Protein AF-A0AAV9ABF5-F1 (afdb_monomer_lite)

Structure (mmCIF, N/CA/C/O backbone):
data_AF-A0AAV9ABF5-F1
#
_entry.id   AF-A0AAV9ABF5-F1
#
loop_
_atom_site.group_PDB
_atom_site.id
_atom_site.type_symbol
_atom_site.label_atom_id
_atom_site.label_alt_id
_atom_site.label_comp_id
_atom_site.label_asym_id
_atom_site.label_entity_id
_atom_site.label_seq_id
_atom_site.pdbx_PDB_ins_code
_atom_site.Cartn_x
_atom_site.Cartn_y
_atom_site.Cartn_z
_atom_site.occupancy
_atom_site.B_iso_or_equiv
_atom_site.auth_seq_id
_atom_site.auth_comp_id
_atom_site.auth_asym_id
_atom_site.auth_atom_id
_atom_site.pdbx_PDB_model_num
ATOM 1 N N . MET A 1 1 ? -30.417 -4.143 10.295 1.00 49.00 1 MET A N 1
ATOM 2 C CA . MET A 1 1 ? -29.580 -4.568 9.153 1.00 49.00 1 MET A CA 1
ATOM 3 C C . MET A 1 1 ? -28.289 -3.767 9.198 1.00 49.00 1 MET A C 1
ATOM 5 O O . MET A 1 1 ? -28.369 -2.551 9.121 1.00 49.00 1 MET A O 1
ATOM 9 N N . GLY A 1 2 ? -27.132 -4.395 9.408 1.00 82.56 2 GLY A N 1
ATOM 10 C CA . GLY A 1 2 ? -25.848 -3.684 9.448 1.00 82.56 2 GLY A CA 1
ATOM 11 C C . GLY A 1 2 ? -24.679 -4.651 9.305 1.00 82.56 2 GLY A C 1
ATOM 12 O O . GLY A 1 2 ? -24.635 -5.663 10.004 1.00 82.56 2 GLY A O 1
ATOM 13 N N . ALA A 1 3 ? -23.759 -4.364 8.382 1.00 83.38 3 ALA A N 1
ATOM 14 C CA . ALA A 1 3 ? -22.547 -5.155 8.214 1.00 83.38 3 ALA A CA 1
ATOM 15 C C . ALA A 1 3 ? -21.619 -4.930 9.417 1.00 83.38 3 ALA A C 1
ATOM 17 O O . ALA A 1 3 ? -21.319 -3.794 9.776 1.00 83.38 3 ALA A O 1
ATOM 18 N N . ARG A 1 4 ? -21.188 -6.021 10.057 1.00 87.44 4 ARG A N 1
ATOM 19 C CA . ARG A 1 4 ? -20.275 -5.998 11.216 1.00 87.44 4 ARG A CA 1
ATOM 20 C C . ARG A 1 4 ? -18.898 -6.582 10.908 1.00 87.44 4 ARG A C 1
ATOM 22 O O . ARG A 1 4 ? -18.024 -6.568 11.763 1.00 87.44 4 ARG A O 1
ATOM 29 N N . ARG A 1 5 ? -18.705 -7.123 9.706 1.00 88.19 5 ARG A N 1
ATOM 30 C CA . ARG A 1 5 ? -17.441 -7.698 9.238 1.00 88.19 5 ARG A CA 1
ATOM 31 C C . ARG A 1 5 ? -17.239 -7.279 7.791 1.00 88.19 5 ARG A C 1
ATOM 33 O O . ARG A 1 5 ? -18.068 -7.626 6.952 1.00 88.19 5 ARG A O 1
ATOM 40 N N . ILE A 1 6 ? -16.200 -6.497 7.524 1.00 88.56 6 ILE A N 1
ATOM 41 C CA . ILE A 1 6 ? -15.930 -5.929 6.199 1.00 88.56 6 ILE A CA 1
ATOM 42 C C . ILE A 1 6 ? -14.451 -6.145 5.876 1.00 88.56 6 ILE A C 1
ATOM 44 O O . ILE A 1 6 ? -13.578 -5.695 6.609 1.00 88.56 6 ILE A O 1
ATOM 48 N N . GLY A 1 7 ? -14.172 -6.830 4.769 1.00 87.31 7 GLY A N 1
ATOM 49 C CA . GLY A 1 7 ? -12.828 -6.903 4.204 1.00 87.31 7 GLY A CA 1
ATOM 50 C C . GLY A 1 7 ? -12.660 -5.809 3.160 1.00 87.31 7 GLY A C 1
ATOM 51 O O . GLY A 1 7 ? -13.426 -5.758 2.198 1.00 87.31 7 GLY A O 1
ATOM 52 N N . VAL A 1 8 ? -11.675 -4.937 3.342 1.00 86.00 8 VAL A N 1
ATOM 53 C CA . VAL A 1 8 ? -11.334 -3.891 2.374 1.00 86.00 8 VAL A CA 1
ATOM 54 C C . VAL A 1 8 ? -10.071 -4.312 1.646 1.00 86.00 8 VAL A C 1
ATOM 56 O O . VAL A 1 8 ? -9.095 -4.688 2.282 1.00 86.00 8 VAL A O 1
ATOM 59 N N . VAL A 1 9 ? -10.076 -4.266 0.316 1.00 85.81 9 VAL A N 1
ATOM 60 C CA . VAL A 1 9 ? -8.901 -4.636 -0.481 1.00 85.81 9 VAL A CA 1
ATOM 61 C C . VAL A 1 9 ? -8.073 -3.390 -0.772 1.00 85.81 9 VAL A C 1
ATOM 63 O O . VAL A 1 9 ? -8.596 -2.396 -1.273 1.00 85.81 9 VAL A O 1
ATOM 66 N N . GLY A 1 10 ? -6.784 -3.450 -0.437 1.00 83.50 10 GLY A N 1
ATOM 67 C CA . GLY A 1 10 ? -5.827 -2.389 -0.749 1.00 83.50 10 GLY A CA 1
ATOM 68 C C . GLY A 1 10 ? -5.497 -2.309 -2.240 1.00 83.50 10 GLY A C 1
ATOM 69 O O . GLY A 1 10 ? -5.703 -3.252 -3.005 1.00 83.50 10 GLY A O 1
ATOM 70 N N . VAL A 1 11 ? -4.945 -1.175 -2.656 1.00 85.75 11 VAL A N 1
ATOM 71 C CA . VAL A 1 11 ? -4.515 -0.939 -4.033 1.00 85.75 11 VAL A CA 1
ATOM 72 C C . VAL A 1 11 ? -3.180 -1.654 -4.280 1.00 85.75 11 VAL A C 1
ATOM 74 O O . VAL A 1 11 ? -2.237 -1.475 -3.507 1.00 85.75 11 VAL A O 1
ATOM 77 N N . PRO A 1 12 ? -3.059 -2.476 -5.334 1.00 84.75 12 PRO A N 1
ATOM 78 C CA . PRO A 1 12 ? -1.788 -3.098 -5.700 1.00 84.75 12 PRO A CA 1
ATOM 79 C C . PRO A 1 12 ? -0.767 -2.039 -6.167 1.00 84.75 12 PRO A C 1
ATOM 81 O O . PRO A 1 12 ? -1.178 -0.945 -6.538 1.00 84.75 12 PRO A O 1
ATOM 84 N N . PRO A 1 13 ? 0.545 -2.340 -6.238 1.00 86.19 13 PRO A N 1
ATOM 85 C CA . PRO A 1 13 ? 1.547 -1.451 -6.809 1.00 86.19 13 PRO A CA 1
ATOM 86 C C . PRO A 1 13 ? 1.217 -1.222 -8.287 1.00 86.19 13 PRO A C 1
ATOM 88 O O . PRO A 1 13 ? 1.518 -2.050 -9.156 1.00 86.19 13 PRO A O 1
ATOM 91 N N . LEU A 1 14 ? 0.547 -0.100 -8.563 1.00 87.50 14 LEU A N 1
ATOM 92 C CA . LEU A 1 14 ? -0.029 0.202 -9.870 1.00 87.50 14 LEU A CA 1
ATOM 93 C C . LEU A 1 14 ? 1.041 0.210 -10.962 1.00 87.50 14 LEU A C 1
ATOM 95 O O . LEU A 1 14 ? 0.823 -0.311 -12.054 1.00 87.50 14 LEU A O 1
ATOM 99 N N . GLY A 1 15 ? 2.237 0.703 -10.655 1.00 86.50 15 GLY A N 1
ATOM 100 C CA . 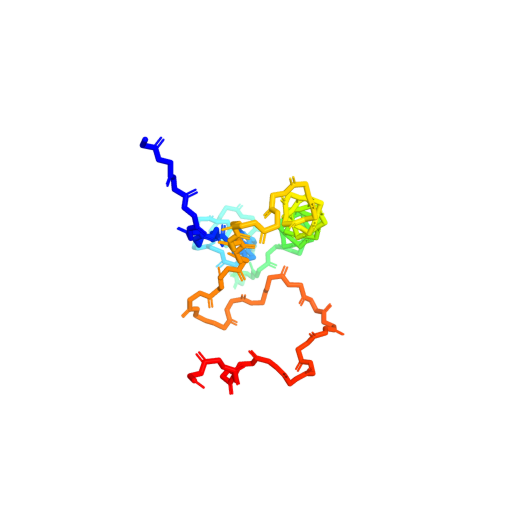GLY A 1 15 ? 3.361 0.752 -11.583 1.00 86.50 15 GLY A CA 1
ATOM 101 C C . GLY A 1 15 ? 3.805 -0.610 -12.114 1.00 86.50 15 GLY A C 1
ATOM 102 O O . GLY A 1 15 ? 4.457 -0.655 -13.153 1.00 86.50 15 GLY A O 1
ATOM 103 N N . CYS A 1 16 ? 3.445 -1.714 -11.457 1.00 88.44 16 CYS A N 1
ATOM 104 C CA . CYS A 1 16 ? 3.744 -3.067 -11.922 1.00 88.44 16 CYS A CA 1
ATOM 105 C C . CYS A 1 16 ? 2.615 -3.716 -12.745 1.00 88.44 16 CYS A C 1
ATOM 107 O O . CYS A 1 16 ? 2.793 -4.827 -13.252 1.00 88.44 16 CYS A O 1
ATOM 109 N N . VAL A 1 17 ? 1.474 -3.047 -12.920 1.00 87.69 17 VAL A N 1
ATOM 110 C CA . VAL A 1 17 ? 0.343 -3.554 -13.713 1.00 87.69 17 VAL A CA 1
ATOM 111 C C . VAL A 1 17 ? 0.710 -3.557 -15.207 1.00 87.69 17 VAL A C 1
ATOM 113 O O . VAL A 1 17 ? 1.348 -2.606 -15.670 1.00 87.69 17 VAL A O 1
ATOM 116 N N . PRO A 1 18 ? 0.304 -4.572 -16.005 1.00 89.56 18 PRO A N 1
ATOM 117 C CA . PRO A 1 18 ? 0.688 -4.687 -17.418 1.00 89.56 18 PRO A CA 1
ATOM 118 C C . PRO A 1 18 ? 0.437 -3.426 -18.252 1.00 89.56 18 PRO A C 1
ATOM 120 O O . PRO A 1 18 ? 1.260 -3.065 -19.094 1.00 89.56 18 PRO A O 1
ATOM 123 N N . MET A 1 19 ? -0.666 -2.725 -17.978 1.00 91.25 19 MET A N 1
ATOM 124 C CA . MET A 1 19 ? -1.000 -1.459 -18.628 1.00 91.25 19 MET A CA 1
ATOM 125 C C . MET A 1 19 ? 0.080 -0.397 -18.381 1.00 91.25 19 MET A C 1
ATOM 127 O O . MET A 1 19 ? 0.618 0.162 -19.333 1.00 91.25 19 MET A O 1
ATOM 131 N N . LEU A 1 20 ? 0.459 -0.162 -17.122 1.00 90.31 20 LEU A N 1
ATOM 132 C CA . LEU A 1 20 ? 1.459 0.849 -16.767 1.00 90.31 20 LEU A CA 1
ATOM 133 C C . LEU A 1 20 ? 2.873 0.443 -17.191 1.00 90.31 20 LEU A C 1
ATOM 135 O O . LEU A 1 20 ? 3.627 1.282 -17.678 1.00 90.31 20 LEU A O 1
ATOM 139 N N . ARG A 1 21 ? 3.205 -0.851 -17.141 1.00 90.94 21 ARG A N 1
ATOM 140 C CA . ARG A 1 21 ? 4.467 -1.373 -17.690 1.00 90.94 21 ARG A CA 1
ATOM 141 C C . ARG A 1 21 ? 4.587 -1.153 -19.200 1.00 90.94 21 ARG A C 1
ATOM 143 O O . ARG A 1 21 ? 5.687 -0.925 -19.692 1.00 90.94 21 ARG A O 1
ATOM 150 N N . THR A 1 22 ? 3.472 -1.212 -19.927 1.00 91.88 22 THR A N 1
ATOM 151 C CA . THR A 1 22 ? 3.439 -0.988 -21.382 1.00 91.88 22 THR A CA 1
ATOM 152 C C . THR A 1 22 ? 3.508 0.496 -21.727 1.00 91.88 22 THR A C 1
ATOM 154 O O . THR A 1 22 ? 4.240 0.873 -22.635 1.00 91.88 22 THR A O 1
ATOM 157 N N . LEU A 1 23 ? 2.767 1.336 -21.001 1.00 93.94 23 LEU A N 1
ATOM 158 C CA . LEU A 1 23 ? 2.669 2.768 -21.290 1.00 93.94 23 LEU A CA 1
ATOM 159 C C . LEU A 1 23 ? 3.874 3.572 -20.789 1.00 93.94 23 LEU A C 1
ATOM 161 O O . LEU A 1 23 ? 4.274 4.540 -21.426 1.00 93.94 23 LEU A O 1
ATOM 165 N N . GLN A 1 24 ? 4.415 3.211 -19.626 1.00 92.62 24 GLN A N 1
ATOM 166 C CA . GLN A 1 24 ? 5.339 4.051 -18.854 1.00 92.62 24 GLN A CA 1
ATOM 167 C C . GLN A 1 24 ? 6.583 3.279 -18.365 1.00 92.62 24 GLN A C 1
ATOM 169 O O . GLN A 1 24 ? 7.496 3.874 -17.803 1.00 92.62 24 GLN A O 1
ATOM 174 N N . GLY A 1 25 ? 6.667 1.963 -18.598 1.00 88.75 25 GLY A N 1
ATOM 175 C CA . GLY A 1 25 ? 7.781 1.115 -18.147 1.00 88.75 25 GLY A CA 1
ATOM 176 C C . GLY A 1 25 ? 9.043 1.150 -19.024 1.00 88.75 25 GLY A C 1
ATOM 177 O O . GLY A 1 25 ? 9.990 0.406 -18.761 1.00 88.75 25 GLY A O 1
ATOM 178 N N . GLY A 1 26 ? 9.071 1.969 -20.079 1.00 90.88 26 GLY A N 1
ATOM 179 C CA . GLY A 1 26 ? 10.189 2.053 -21.025 1.00 90.88 26 GLY A CA 1
ATOM 180 C C . GLY A 1 26 ? 10.438 0.756 -21.810 1.00 90.88 26 GLY A C 1
ATOM 181 O O . GLY A 1 26 ? 9.600 -0.145 -21.844 1.00 90.88 26 GLY A O 1
ATOM 182 N N . ILE A 1 27 ? 11.619 0.641 -22.432 1.00 91.50 27 ILE A N 1
ATOM 183 C CA . ILE A 1 27 ? 11.997 -0.513 -23.279 1.00 91.50 27 ILE A CA 1
ATOM 184 C C . ILE A 1 27 ? 11.933 -1.830 -22.494 1.00 91.50 27 ILE A C 1
ATOM 186 O O . ILE A 1 27 ? 11.429 -2.837 -22.988 1.00 91.50 27 ILE A O 1
ATOM 190 N N . ASN A 1 28 ? 12.377 -1.804 -21.236 1.00 92.38 28 ASN A N 1
ATOM 191 C CA . ASN A 1 28 ? 12.413 -2.982 -20.369 1.00 92.38 28 ASN A CA 1
ATOM 192 C C . ASN A 1 28 ? 11.048 -3.319 -19.750 1.00 92.38 28 ASN A C 1
ATOM 194 O O . ASN A 1 28 ? 10.942 -4.294 -19.003 1.00 92.38 28 ASN A O 1
ATOM 198 N N . ARG A 1 29 ? 10.007 -2.513 -20.021 1.00 89.25 29 ARG A N 1
ATOM 199 C CA . ARG A 1 29 ? 8.683 -2.618 -19.393 1.00 89.25 29 ARG A CA 1
ATOM 200 C C . ARG A 1 29 ? 8.800 -2.761 -17.875 1.00 89.25 29 ARG A C 1
ATOM 202 O O . ARG A 1 29 ? 8.203 -3.665 -17.293 1.00 89.25 29 ARG A O 1
ATOM 209 N N . GLY A 1 30 ? 9.643 -1.946 -17.246 1.00 90.69 30 GLY A N 1
ATOM 210 C CA . GLY A 1 30 ? 9.880 -1.960 -15.806 1.00 90.69 30 GLY A CA 1
ATOM 211 C C . GLY A 1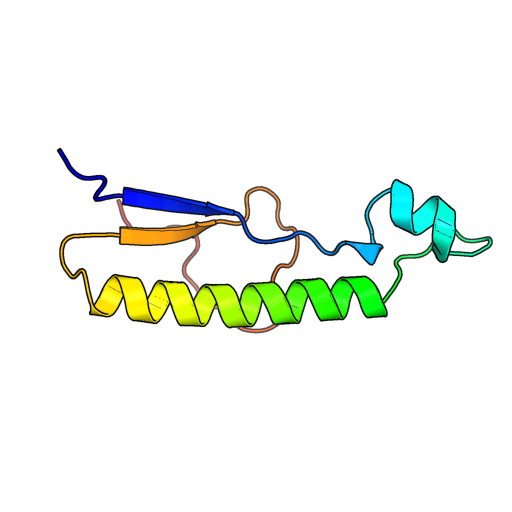 30 ? 8.665 -1.479 -15.015 1.00 90.69 30 GLY A C 1
ATOM 212 O O . GLY A 1 30 ? 7.732 -0.904 -15.578 1.00 90.69 30 GLY A O 1
ATOM 213 N N . CYS A 1 31 ? 8.676 -1.715 -13.701 1.00 88.38 31 CYS A N 1
ATOM 214 C CA . CYS A 1 31 ? 7.684 -1.097 -12.832 1.00 88.38 31 CYS A CA 1
ATOM 215 C C . CYS A 1 31 ? 7.955 0.400 -12.697 1.00 88.38 31 CYS A C 1
ATOM 217 O O . CYS A 1 31 ? 9.102 0.820 -12.541 1.00 88.38 31 CYS A O 1
ATOM 219 N N . VAL A 1 32 ? 6.889 1.189 -12.697 1.00 90.94 32 VAL A N 1
ATOM 220 C CA . VAL A 1 32 ? 6.987 2.640 -12.544 1.00 90.94 32 VAL A CA 1
ATOM 221 C C . VAL A 1 32 ? 6.873 3.007 -11.066 1.00 90.94 32 VAL A C 1
ATOM 223 O O . VAL A 1 32 ? 5.823 2.836 -10.447 1.00 90.94 32 VAL A O 1
ATOM 226 N N . THR A 1 33 ? 7.966 3.491 -10.482 1.00 89.12 33 THR A N 1
ATOM 227 C CA . THR A 1 33 ? 8.085 3.712 -9.031 1.00 89.12 33 THR A CA 1
ATOM 228 C C . THR A 1 33 ? 7.119 4.762 -8.497 1.00 89.12 33 THR A C 1
ATOM 230 O O . THR A 1 33 ? 6.569 4.568 -7.420 1.00 89.12 33 THR A O 1
ATOM 233 N N . THR A 1 34 ? 6.845 5.824 -9.254 1.00 90.75 34 THR A N 1
ATOM 234 C CA . THR A 1 34 ? 5.926 6.902 -8.848 1.00 90.75 34 THR A CA 1
ATOM 235 C C . THR A 1 34 ? 4.502 6.393 -8.620 1.00 90.75 34 THR A C 1
ATOM 237 O O . THR A 1 34 ? 3.875 6.717 -7.615 1.00 90.75 34 THR A O 1
ATOM 240 N N . TYR A 1 35 ? 4.002 5.524 -9.501 1.00 88.50 35 TYR A N 1
ATOM 241 C CA . TYR A 1 35 ? 2.688 4.898 -9.333 1.00 88.50 35 TYR A CA 1
ATOM 242 C C . TYR A 1 35 ? 2.663 3.905 -8.168 1.00 88.50 35 TYR A C 1
ATOM 244 O O . TYR A 1 35 ? 1.639 3.769 -7.500 1.00 88.50 35 TYR A O 1
ATOM 252 N N . ASN A 1 36 ? 3.779 3.223 -7.899 1.00 87.62 36 ASN A N 1
ATOM 253 C CA . ASN A 1 36 ? 3.889 2.353 -6.729 1.00 87.62 36 ASN A CA 1
ATOM 254 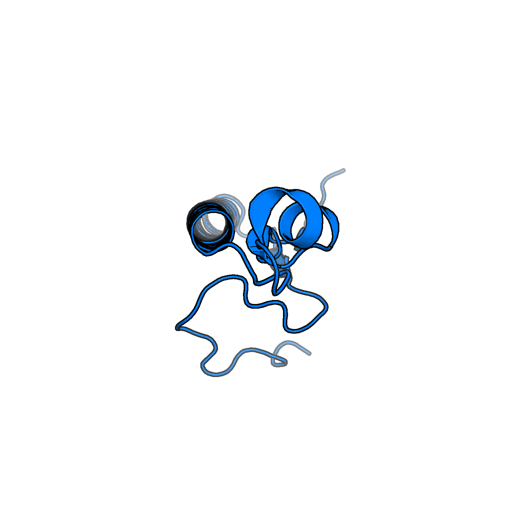C C . ASN A 1 36 ? 3.864 3.164 -5.428 1.00 87.62 36 ASN A C 1
ATOM 256 O O . ASN A 1 36 ? 3.103 2.818 -4.534 1.00 87.62 36 ASN A O 1
ATOM 260 N N . GLN A 1 37 ? 4.602 4.274 -5.360 1.00 88.06 37 GLN A N 1
ATOM 261 C CA . GLN A 1 37 ? 4.596 5.182 -4.207 1.00 88.06 37 GLN A CA 1
ATOM 262 C C . GLN A 1 37 ? 3.193 5.732 -3.934 1.00 88.06 37 GLN A C 1
ATOM 264 O O . GLN A 1 37 ? 2.710 5.643 -2.811 1.00 88.06 37 GLN A O 1
ATOM 269 N N . ALA A 1 38 ? 2.480 6.180 -4.972 1.00 90.81 38 ALA A N 1
ATOM 270 C CA . ALA A 1 38 ? 1.093 6.624 -4.828 1.00 90.81 38 ALA A CA 1
ATOM 271 C C . ALA A 1 38 ? 0.163 5.508 -4.308 1.00 90.81 38 ALA A C 1
ATOM 273 O O . ALA A 1 38 ? -0.759 5.766 -3.533 1.00 90.81 38 ALA A O 1
ATOM 274 N N . SER A 1 39 ? 0.412 4.256 -4.709 1.00 88.25 39 SER A N 1
ATOM 275 C CA . SER A 1 39 ? -0.345 3.097 -4.215 1.00 88.25 39 SER A CA 1
ATOM 276 C C . SER A 1 39 ? -0.075 2.853 -2.725 1.00 88.25 39 SER A C 1
ATOM 278 O O . SER A 1 39 ? -1.008 2.626 -1.957 1.00 88.25 39 SER A O 1
ATOM 280 N N . GLU A 1 40 ? 1.186 2.939 -2.300 1.00 85.69 40 GLU A N 1
ATOM 281 C CA . GLU A 1 40 ? 1.593 2.791 -0.897 1.00 85.69 40 GLU A CA 1
ATOM 282 C C . GLU A 1 40 ? 1.017 3.904 -0.010 1.00 85.69 40 GLU A C 1
ATOM 284 O O . GLU A 1 40 ? 0.478 3.624 1.063 1.00 85.69 40 GLU A O 1
ATOM 289 N N . GLU A 1 41 ? 1.062 5.156 -0.469 1.00 90.25 41 GLU A N 1
ATOM 290 C CA . GLU A 1 41 ? 0.496 6.307 0.242 1.00 90.25 41 GLU A CA 1
ATOM 291 C C . GLU A 1 41 ? -1.017 6.174 0.425 1.00 90.25 41 GLU A C 1
ATOM 293 O O . GLU A 1 41 ? -1.530 6.348 1.536 1.00 90.25 41 GLU A O 1
ATOM 298 N N . PHE A 1 42 ? -1.732 5.793 -0.638 1.00 90.94 42 PHE A N 1
ATOM 299 C CA . PHE A 1 42 ? -3.169 5.545 -0.574 1.00 90.94 42 PHE A CA 1
ATOM 300 C C . PHE A 1 42 ? -3.504 4.459 0.451 1.00 90.94 42 PHE A C 1
ATOM 302 O O . PHE A 1 42 ? -4.385 4.634 1.294 1.00 90.94 42 PHE A O 1
ATOM 309 N N . ASN A 1 43 ? -2.774 3.346 0.420 1.00 86.50 43 ASN A N 1
ATOM 310 C CA . ASN A 1 43 ? -3.006 2.246 1.343 1.00 86.50 43 ASN A CA 1
ATOM 311 C C . ASN A 1 43 ? -2.668 2.591 2.797 1.00 86.50 43 ASN A C 1
ATOM 313 O O . ASN A 1 43 ? -3.340 2.115 3.715 1.00 86.50 43 ASN A O 1
ATOM 317 N N . SER A 1 44 ? -1.646 3.418 3.014 1.00 87.31 44 SER A N 1
ATOM 318 C CA . SER A 1 44 ? -1.298 3.939 4.336 1.00 87.31 44 SER A CA 1
ATOM 319 C C . SER A 1 44 ? -2.438 4.790 4.904 1.00 87.31 44 SER A C 1
ATOM 321 O O . SER A 1 44 ? -2.917 4.534 6.012 1.00 87.31 44 SER A O 1
ATOM 323 N N . ALA A 1 45 ? -2.953 5.734 4.110 1.00 90.06 45 ALA A N 1
ATOM 324 C CA . ALA A 1 45 ? -4.095 6.561 4.494 1.00 90.06 45 ALA A CA 1
ATOM 325 C C . ALA A 1 45 ? -5.359 5.722 4.744 1.00 90.06 45 ALA A C 1
ATOM 327 O O . ALA A 1 45 ? -6.075 5.948 5.723 1.00 90.06 45 ALA A O 1
ATOM 328 N N . LEU A 1 46 ? -5.600 4.711 3.905 1.00 90.75 46 LEU A N 1
ATOM 329 C CA . LEU A 1 46 ? -6.705 3.773 4.066 1.00 90.75 46 LEU A CA 1
ATOM 330 C C . LEU A 1 46 ? -6.596 3.006 5.388 1.00 90.75 46 LEU A C 1
ATOM 332 O O . LEU A 1 46 ? -7.558 2.976 6.146 1.00 90.75 46 LEU A O 1
ATOM 336 N N . SER A 1 47 ? -5.426 2.449 5.708 1.00 87.56 47 SER A N 1
ATOM 337 C CA . SER A 1 47 ? -5.188 1.734 6.970 1.00 87.56 47 SER A CA 1
ATOM 338 C C . SER A 1 47 ? -5.493 2.606 8.192 1.00 87.56 47 SER A C 1
ATOM 340 O O . SER A 1 47 ? -6.188 2.167 9.110 1.00 87.56 47 SER A O 1
ATOM 342 N N . ILE A 1 48 ? -5.062 3.872 8.178 1.00 90.44 48 ILE A N 1
ATOM 343 C CA . ILE A 1 48 ? -5.365 4.834 9.249 1.00 90.44 48 ILE A CA 1
ATOM 344 C C . ILE A 1 48 ? -6.877 5.081 9.352 1.00 90.44 48 ILE A C 1
ATOM 346 O O . ILE A 1 48 ? -7.429 5.097 10.453 1.00 90.44 48 ILE A O 1
ATOM 350 N N . GLY A 1 49 ? -7.562 5.248 8.219 1.00 91.31 49 GLY A N 1
ATOM 351 C CA . GLY A 1 49 ? -9.016 5.410 8.180 1.00 91.31 49 GLY A CA 1
ATOM 352 C C . GLY A 1 49 ? -9.760 4.200 8.749 1.00 91.31 49 GLY A C 1
ATOM 353 O O . GLY A 1 49 ? -10.676 4.364 9.552 1.00 91.31 49 GLY A O 1
ATOM 354 N N . LEU A 1 50 ? -9.327 2.984 8.406 1.00 90.19 50 LEU A N 1
ATOM 355 C CA . LEU A 1 50 ? -9.918 1.751 8.929 1.00 90.19 50 LEU A CA 1
ATOM 356 C C . LEU A 1 50 ? -9.673 1.585 10.432 1.00 90.19 50 LEU A C 1
ATOM 358 O O . LEU A 1 50 ? -10.568 1.147 11.149 1.00 90.19 50 LEU A O 1
ATOM 362 N N . GLN A 1 51 ? -8.502 1.973 10.941 1.00 89.50 51 GLN A N 1
ATOM 363 C CA . GLN A 1 51 ? -8.230 1.963 12.384 1.00 89.50 51 GLN A CA 1
ATOM 364 C C . GLN A 1 51 ? -9.154 2.915 13.152 1.00 89.50 51 GLN A C 1
ATOM 366 O O . GLN A 1 51 ? -9.683 2.548 14.202 1.00 89.50 51 GLN A O 1
ATOM 371 N N . ARG A 1 52 ? -9.394 4.117 12.611 1.00 92.38 52 ARG A N 1
ATOM 372 C CA . ARG A 1 52 ? -10.369 5.060 13.181 1.00 92.38 52 ARG A CA 1
ATOM 373 C C . ARG A 1 52 ? -11.772 4.465 13.170 1.00 92.38 52 ARG A C 1
ATOM 375 O O . ARG A 1 52 ? -12.431 4.446 14.199 1.00 92.38 52 ARG A O 1
ATOM 382 N N . LEU A 1 53 ? -12.178 3.872 12.051 1.00 90.81 53 LEU A N 1
ATOM 383 C CA . LEU A 1 53 ? -13.508 3.290 11.917 1.00 90.81 53 LEU A CA 1
ATOM 384 C C . LEU A 1 53 ? -13.741 2.092 12.854 1.00 90.81 53 LEU A C 1
ATOM 386 O O . LEU A 1 53 ? -14.826 1.965 13.411 1.00 90.81 53 LEU A O 1
ATOM 390 N N . ASN A 1 54 ? -12.729 1.248 13.082 1.00 89.75 54 ASN A N 1
ATOM 391 C CA . ASN A 1 54 ? -12.798 0.186 14.096 1.00 89.75 54 ASN A CA 1
ATOM 392 C C . ASN A 1 54 ? -12.882 0.745 15.528 1.00 89.75 54 ASN A C 1
ATOM 394 O O . ASN A 1 54 ? -13.439 0.094 16.405 1.00 89.75 54 ASN A O 1
ATOM 398 N N . THR A 1 55 ? -12.335 1.940 15.773 1.00 90.88 55 THR A N 1
ATOM 399 C CA . THR A 1 55 ? -12.433 2.617 17.077 1.00 90.88 55 THR A CA 1
ATOM 400 C C . THR A 1 55 ? -13.836 3.186 17.293 1.00 90.88 55 THR A C 1
ATOM 402 O O . THR A 1 55 ? -14.404 3.029 18.370 1.00 90.88 55 THR A O 1
ATOM 405 N N . ASP A 1 56 ? -14.415 3.798 16.258 1.00 92.75 56 ASP A N 1
ATOM 406 C CA . ASP A 1 56 ? -15.761 4.383 16.305 1.00 92.75 56 ASP A CA 1
ATOM 407 C C . ASP A 1 56 ? -16.867 3.313 16.347 1.00 92.75 56 ASP A C 1
ATOM 409 O O . ASP A 1 56 ? -17.967 3.552 16.850 1.00 92.75 56 ASP A O 1
ATOM 413 N N . LEU A 1 57 ? -16.586 2.119 15.818 1.00 90.88 57 LEU A N 1
ATOM 414 C CA . LEU A 1 57 ? -17.516 0.996 15.740 1.00 90.88 57 LEU A CA 1
ATOM 415 C C . LEU A 1 57 ? -16.934 -0.236 16.452 1.00 90.88 57 LEU A C 1
ATOM 417 O O . LEU A 1 57 ? -16.514 -1.176 15.778 1.00 90.88 57 LEU A O 1
ATOM 421 N N . PRO A 1 58 ? -16.971 -0.296 17.797 1.00 85.50 58 PRO A N 1
ATOM 422 C CA . PRO A 1 58 ? -16.368 -1.393 18.564 1.00 85.50 58 PRO A CA 1
ATOM 423 C C . PRO A 1 58 ? -16.986 -2.771 18.260 1.00 85.50 58 PRO A C 1
ATOM 425 O O . PRO A 1 58 ? -16.333 -3.801 18.420 1.00 85.50 58 PRO A O 1
ATOM 428 N N . ASP A 1 59 ? -18.233 -2.794 17.779 1.00 88.69 59 ASP A N 1
ATOM 429 C CA . ASP A 1 59 ? -18.943 -4.016 17.384 1.00 88.69 59 ASP A CA 1
ATOM 430 C C . ASP A 1 59 ? -18.662 -4.453 15.934 1.00 88.69 59 ASP A C 1
ATOM 432 O O . ASP A 1 59 ? -19.179 -5.482 15.484 1.00 88.69 59 ASP A O 1
ATOM 436 N N . ALA A 1 60 ? -17.908 -3.664 15.162 1.00 86.75 60 ALA A N 1
ATOM 437 C CA . ALA A 1 60 ? -17.551 -3.966 13.782 1.00 86.75 60 ALA A CA 1
ATOM 438 C C . ALA A 1 60 ? -16.061 -4.309 13.660 1.00 86.75 60 ALA A C 1
ATOM 440 O O . ALA A 1 60 ? -15.217 -3.755 14.354 1.00 86.75 60 ALA A O 1
ATOM 441 N N . ARG A 1 61 ? -15.739 -5.229 12.748 1.00 86.50 61 ARG A N 1
ATOM 442 C CA . ARG A 1 61 ? -14.365 -5.552 12.357 1.00 86.50 61 ARG A CA 1
ATOM 443 C C . ARG A 1 61 ? -14.166 -5.238 10.891 1.00 86.50 61 ARG A C 1
ATOM 445 O O . ARG A 1 61 ? -14.859 -5.800 10.036 1.00 86.50 61 ARG A O 1
ATOM 452 N N . ILE A 1 62 ? -13.254 -4.320 10.618 1.00 88.31 62 ILE A N 1
ATOM 453 C CA . ILE A 1 62 ? -12.961 -3.851 9.273 1.00 88.31 62 ILE A CA 1
ATOM 454 C C . ILE A 1 62 ? -11.466 -3.970 9.040 1.00 88.31 62 ILE A C 1
ATOM 456 O O . ILE A 1 62 ? -10.684 -3.203 9.598 1.00 88.31 62 ILE A O 1
ATOM 460 N N . ASP A 1 63 ? -11.080 -4.924 8.205 1.00 84.44 63 ASP A N 1
ATOM 461 C CA . ASP A 1 63 ? -9.680 -5.279 8.011 1.00 84.44 63 ASP A CA 1
ATOM 462 C C . ASP A 1 63 ? -9.237 -4.971 6.582 1.00 84.44 63 ASP A C 1
ATOM 464 O O . ASP A 1 63 ? -9.956 -5.236 5.613 1.00 84.44 63 ASP A O 1
ATOM 468 N N . LEU A 1 64 ? -8.027 -4.423 6.452 1.00 81.69 64 LEU A N 1
ATOM 469 C CA . LEU A 1 64 ? -7.365 -4.279 5.161 1.00 81.69 64 LEU A CA 1
ATOM 470 C C . LEU A 1 64 ? -6.780 -5.635 4.758 1.00 81.69 64 LEU A C 1
ATOM 472 O O . LEU A 1 64 ? -5.796 -6.099 5.335 1.00 81.69 64 LEU A O 1
ATOM 476 N N . TRP A 1 65 ? -7.380 -6.271 3.762 1.00 70.88 65 TRP A N 1
ATOM 477 C CA . TRP A 1 65 ? -6.962 -7.562 3.240 1.00 70.88 65 TRP A CA 1
ATOM 478 C C . TRP A 1 65 ? -6.143 -7.401 1.954 1.00 70.88 65 TRP A C 1
ATOM 480 O O . TRP A 1 65 ? -6.533 -6.681 1.034 1.00 70.88 65 TRP A O 1
ATOM 490 N N . SER A 1 66 ? -5.008 -8.105 1.873 1.00 65.38 66 SER A N 1
ATOM 491 C CA . SER A 1 66 ? -4.231 -8.262 0.637 1.00 65.38 66 SER A CA 1
ATOM 492 C C . SER A 1 66 ? -4.222 -9.741 0.238 1.00 65.38 66 SER A C 1
ATOM 494 O O . SER A 1 66 ? -3.610 -10.551 0.938 1.00 65.38 66 SER A O 1
ATOM 496 N N . PRO A 1 67 ? -4.899 -10.129 -0.857 1.00 54.72 67 PRO A N 1
ATOM 497 C CA . PRO A 1 67 ? -5.095 -11.538 -1.190 1.00 54.72 67 PRO A CA 1
ATOM 498 C C . PRO A 1 67 ? -3.849 -12.268 -1.720 1.00 54.72 67 PRO A C 1
ATOM 500 O O . PRO A 1 67 ? -3.879 -13.491 -1.779 1.00 54.72 67 PRO A O 1
ATOM 503 N N . LEU A 1 68 ? -2.769 -11.583 -2.137 1.00 45.56 68 LEU A N 1
ATOM 504 C CA . LEU A 1 68 ? -1.749 -12.207 -3.010 1.00 45.56 68 LEU A CA 1
ATOM 505 C C . LEU A 1 68 ? -0.280 -11.803 -2.757 1.00 45.56 68 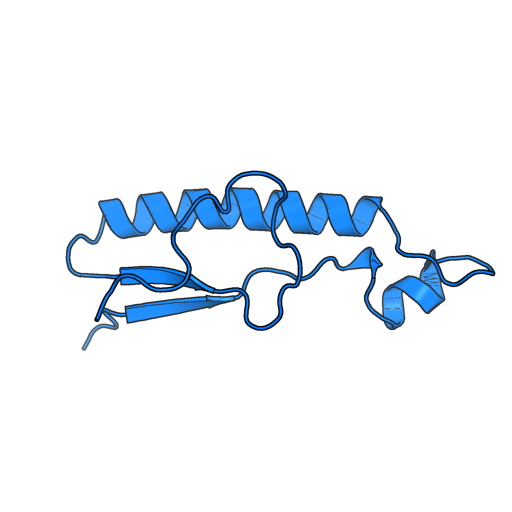LEU A C 1
ATOM 507 O O . LEU A 1 68 ? 0.531 -11.838 -3.679 1.00 45.56 68 LEU A O 1
ATOM 511 N N . GLY A 1 69 ? 0.105 -11.388 -1.545 1.00 49.91 69 GLY A N 1
ATOM 512 C CA . GLY A 1 69 ? 1.499 -10.963 -1.287 1.00 49.91 69 GLY A CA 1
ATOM 513 C C . GLY A 1 69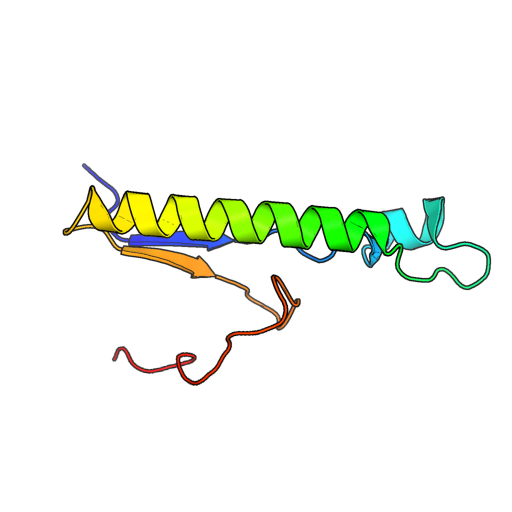 ? 1.913 -9.721 -2.090 1.00 49.91 69 GLY A C 1
ATOM 514 O O . GLY A 1 69 ? 3.091 -9.393 -2.219 1.00 49.91 69 GLY A O 1
ATOM 515 N N . VAL A 1 70 ? 0.920 -9.020 -2.629 1.00 47.59 70 VAL A N 1
ATOM 516 C CA . VAL A 1 70 ? 1.076 -7.753 -3.309 1.00 47.59 70 VAL A CA 1
ATOM 517 C C . VAL A 1 70 ? 1.351 -6.725 -2.216 1.00 47.59 70 VAL A C 1
ATOM 519 O O . VAL A 1 70 ? 0.469 -6.415 -1.412 1.00 47.59 70 VAL A O 1
ATOM 522 N N . ALA A 1 71 ? 2.618 -6.318 -2.110 1.00 46.25 71 ALA A N 1
ATOM 523 C CA . ALA A 1 71 ? 3.117 -5.420 -1.079 1.00 46.25 71 ALA A CA 1
ATOM 524 C C . ALA A 1 71 ? 2.317 -4.115 -1.104 1.00 46.25 71 ALA A C 1
ATOM 526 O O . ALA A 1 71 ? 2.419 -3.324 -2.035 1.00 46.25 71 ALA A O 1
ATOM 527 N N . VAL A 1 72 ? 1.476 -3.947 -0.088 1.00 51.22 72 VAL A N 1
ATOM 528 C CA . VAL A 1 72 ? 0.585 -2.798 0.047 1.00 51.22 72 VAL A CA 1
ATOM 529 C C . VAL A 1 72 ? 1.250 -1.667 0.844 1.00 51.22 72 VAL A C 1
ATOM 531 O O . VAL A 1 72 ? 0.948 -0.517 0.568 1.00 51.22 72 VAL A O 1
ATOM 534 N N . VAL A 1 73 ? 2.205 -1.954 1.739 1.00 38.66 73 VAL A N 1
ATOM 535 C CA . VAL A 1 73 ? 3.142 -0.987 2.351 1.00 38.66 73 VAL A CA 1
ATOM 536 C C . VAL A 1 73 ? 4.336 -1.788 2.908 1.00 38.66 73 VAL A C 1
ATOM 538 O O . VAL A 1 73 ? 4.129 -2.820 3.558 1.00 38.66 73 VAL A O 1
ATOM 541 N N . GLN A 1 74 ? 5.584 -1.364 2.674 1.00 37.94 74 GLN A N 1
ATOM 542 C CA . GLN A 1 74 ? 6.743 -1.894 3.408 1.00 37.94 74 GLN A CA 1
ATOM 543 C C . GLN A 1 74 ? 6.613 -1.584 4.914 1.00 37.94 74 GLN A C 1
ATOM 545 O O . GLN A 1 74 ? 6.313 -0.458 5.296 1.00 37.94 74 GLN A O 1
ATOM 550 N N . GLY A 1 75 ? 6.915 -2.561 5.782 1.00 34.62 75 GLY A N 1
ATOM 551 C CA . GLY A 1 75 ? 7.513 -2.245 7.090 1.00 34.62 75 GLY A CA 1
ATOM 552 C C . GLY A 1 75 ? 6.835 -2.707 8.386 1.00 34.62 75 GLY A C 1
ATOM 553 O O . GLY A 1 75 ? 7.424 -2.485 9.441 1.00 34.62 75 GLY A O 1
ATOM 554 N N . ARG A 1 76 ? 5.671 -3.379 8.392 1.00 40.69 76 ARG A N 1
ATOM 555 C CA . ARG A 1 76 ? 5.132 -3.937 9.658 1.00 40.69 76 ARG A CA 1
ATOM 556 C C . ARG A 1 76 ? 4.275 -5.196 9.515 1.00 40.69 76 ARG A C 1
ATOM 558 O O . ARG A 1 76 ? 3.208 -5.294 10.100 1.00 40.69 76 ARG A O 1
ATOM 565 N N . TRP A 1 77 ? 4.785 -6.211 8.822 1.00 38.19 77 TRP A N 1
ATOM 566 C CA . TRP A 1 77 ? 4.258 -7.581 8.930 1.00 38.19 77 TRP A CA 1
ATOM 567 C C . TRP A 1 77 ? 5.053 -8.393 9.955 1.00 38.19 77 TRP A C 1
ATOM 569 O O . TRP A 1 77 ? 5.599 -9.449 9.649 1.00 38.19 77 TRP A O 1
ATOM 579 N N . ARG A 1 78 ? 5.146 -7.893 11.193 1.00 37.09 78 ARG A N 1
ATOM 580 C CA . ARG A 1 78 ? 5.595 -8.721 12.315 1.00 37.09 78 ARG A CA 1
ATOM 581 C C . ARG A 1 78 ? 4.343 -9.348 12.940 1.00 37.09 78 ARG A C 1
ATOM 583 O O . ARG A 1 78 ? 3.675 -8.705 13.734 1.00 37.09 78 ARG A O 1
ATOM 590 N N . LEU A 1 79 ? 4.071 -10.595 12.541 1.00 38.75 79 LEU A N 1
ATOM 591 C CA . LEU A 1 79 ? 3.261 -11.591 13.266 1.00 38.75 79 LEU A CA 1
ATOM 592 C C . LEU A 1 79 ? 1.739 -11.357 13.374 1.00 38.75 79 LEU A C 1
ATOM 594 O O . LEU A 1 79 ? 1.211 -11.349 14.481 1.00 38.75 79 LEU A O 1
ATOM 598 N N . GLN A 1 80 ? 0.997 -11.249 12.264 1.00 39.44 80 GLN A N 1
ATOM 599 C CA . GLN A 1 80 ? -0.471 -11.403 12.361 1.00 39.44 80 GLN A CA 1
ATOM 600 C C . GLN A 1 80 ? -1.176 -12.019 11.149 1.00 39.44 80 GLN A C 1
ATOM 602 O O . GLN A 1 80 ? -2.397 -11.953 11.034 1.00 39.44 80 GLN A O 1
ATOM 607 N N . TYR A 1 81 ? -0.432 -12.698 10.275 1.00 46.56 81 TYR A N 1
ATOM 608 C CA . TYR A 1 81 ? -1.064 -13.708 9.433 1.00 46.56 81 TYR A CA 1
ATOM 609 C C . TYR A 1 81 ? -1.361 -14.917 10.334 1.00 46.56 81 TYR A C 1
ATOM 611 O O . TYR A 1 81 ? -0.438 -15.579 10.798 1.00 46.56 81 TYR A O 1
ATOM 619 N N . CYS A 1 82 ? -2.649 -15.144 10.606 1.00 41.84 82 CYS A N 1
ATOM 620 C CA . CYS A 1 82 ? -3.221 -16.262 11.372 1.00 41.84 82 CYS A CA 1
ATOM 621 C C . CYS A 1 82 ? -3.000 -16.266 12.900 1.00 41.84 82 CYS A C 1
ATOM 623 O O . CYS A 1 82 ? -2.252 -17.084 13.424 1.00 41.84 82 CYS A O 1
ATOM 625 N N . ALA A 1 83 ? -3.758 -15.447 13.634 1.00 34.78 83 ALA A N 1
ATOM 626 C CA . ALA A 1 83 ? -4.155 -15.773 15.012 1.00 34.78 83 ALA A CA 1
ATOM 627 C C . ALA A 1 83 ? -5.522 -15.148 15.345 1.00 34.78 83 ALA A C 1
ATOM 629 O O . ALA A 1 83 ? -5.614 -14.162 16.070 1.00 34.78 83 ALA A O 1
ATOM 630 N N . ALA A 1 84 ? -6.584 -15.693 14.751 1.00 34.75 84 ALA A N 1
ATOM 631 C CA . ALA A 1 84 ? -7.960 -15.548 15.230 1.00 34.75 84 ALA A CA 1
ATOM 632 C C . ALA A 1 84 ? -8.805 -16.702 14.662 1.00 34.75 84 ALA A C 1
ATOM 634 O O . ALA A 1 84 ? -9.635 -16.503 13.774 1.00 34.75 84 ALA A O 1
ATOM 635 N N . ALA A 1 85 ? -8.517 -17.911 15.143 1.00 34.50 85 ALA A N 1
ATOM 636 C CA . ALA A 1 85 ? -9.510 -18.965 15.320 1.00 34.50 85 ALA A CA 1
ATOM 637 C C . ALA A 1 85 ? -9.769 -19.068 16.826 1.00 34.50 85 ALA A C 1
ATOM 639 O O . ALA A 1 85 ? -8.768 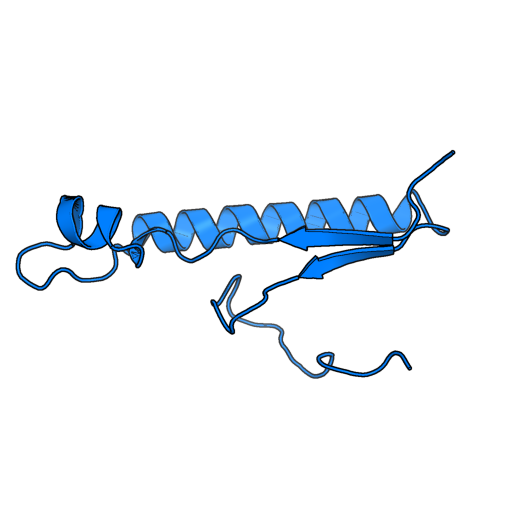-18.951 17.573 1.00 34.50 85 ALA A O 1
#

pLDDT: mean 77.22, std 20.08, range [34.5, 93.94]

Foldseek 3Di:
DDAQEAEDEADFQVQLDQVNLVVPVPPVSHRDVVSSVVSLVRLVVVVVVQVVVCVVCVSHDYDHDYDPPRPSHPDDPDDDPDDDD

InterPro domains:
  IPR001087 GDSL lipase/esterase [PF00657] (2-65)
  IPR036514 SGNH hydrolase superfamily [G3DSA:3.40.50.1110] (1-73)
  IPR050592 GDSL lipolytic enzyme [PTHR45642] (1-65)

Secondary structure (DSSP, 8-state):
----EEEEEPPP-GGGSHHHHHHTSTTTT---HHHHHHHHHHHHHHHHHHHHHHHH-TT-EEEEE-SS---SSSS--SS-SS---

Organism: Acorus gramineus (NCBI:txid55184)

Sequence (85 aa):
MGARRIGVVGVPPLGCVPMLRTLQGGINRGCVTTYNQASEEFNSALSIGLQRLNTDLPDARIDLWSPLGVAVVQGRWRLQYCAAA

Radius of gyration: 15.8 Å; chains: 1; bounding box: 42×26×42 Å